Protein AF-A0A2A9PCZ5-F1 (afdb_monomer_lite)

Radius of gyration: 13.7 Å; chains: 1; bounding box: 31×17×38 Å

Sequence (70 aa):
MAEQVSKNYGTNSPWLYLNYAAPTQQPLCGYGADNLAFLKKTAAAYDPDAVFQNLMPAGFKVSRANCSFG

Structure (mmCIF, N/CA/C/O backbone):
data_AF-A0A2A9PCZ5-F1
#
_entry.id   AF-A0A2A9PCZ5-F1
#
loop_
_atom_site.group_PDB
_atom_site.id
_atom_site.type_symbol
_atom_site.label_atom_id
_atom_site.label_alt_id
_atom_site.label_comp_id
_atom_site.label_asym_id
_atom_site.label_entity_id
_atom_site.label_seq_id
_atom_site.pdbx_PDB_ins_code
_atom_site.Cartn_x
_atom_site.Cartn_y
_atom_site.Cartn_z
_atom_site.occupancy
_atom_site.B_iso_or_equiv
_atom_site.auth_seq_id
_atom_site.auth_comp_id
_atom_site.auth_asym_id
_atom_site.auth_atom_id
_atom_site.pdbx_PDB_model_num
ATOM 1 N N . MET A 1 1 ? -3.590 0.054 23.384 1.00 64.31 1 MET A N 1
ATOM 2 C CA . MET A 1 1 ? -4.529 0.579 24.398 1.00 64.31 1 MET A CA 1
ATOM 3 C C . MET A 1 1 ? -5.595 1.482 23.775 1.00 64.31 1 MET A C 1
ATOM 5 O O . MET A 1 1 ? -6.736 1.054 23.752 1.00 64.31 1 MET A O 1
ATOM 9 N N . ALA A 1 2 ? -5.268 2.647 23.192 1.00 72.62 2 ALA A N 1
ATOM 10 C CA . ALA A 1 2 ? -6.273 3.559 22.609 1.00 72.62 2 ALA A CA 1
ATOM 11 C C . ALA A 1 2 ? -7.165 2.921 21.518 1.00 72.62 2 ALA A C 1
ATOM 13 O O . ALA A 1 2 ? -8.383 3.015 21.603 1.00 72.62 2 ALA A O 1
ATOM 14 N N . GLU A 1 3 ? -6.580 2.193 20.559 1.00 73.88 3 GLU A N 1
ATOM 15 C CA . GLU A 1 3 ? -7.339 1.508 19.493 1.00 73.88 3 GLU A CA 1
ATOM 16 C C . GLU A 1 3 ? -8.238 0.372 20.021 1.00 73.88 3 GLU A C 1
ATOM 18 O O . GLU A 1 3 ? -9.301 0.093 19.478 1.00 73.88 3 GLU A O 1
ATOM 23 N N . GLN A 1 4 ? -7.828 -0.300 21.099 1.00 75.69 4 GLN A N 1
ATOM 24 C CA . GLN A 1 4 ? -8.659 -1.331 21.730 1.00 75.69 4 GLN A CA 1
ATOM 25 C C . GLN A 1 4 ? -9.852 -0.700 22.450 1.00 75.69 4 GLN A C 1
ATOM 27 O O . GLN A 1 4 ? -10.962 -1.210 22.358 1.00 75.69 4 GLN A O 1
ATOM 32 N N . VAL A 1 5 ? -9.637 0.434 23.123 1.00 81.56 5 VAL A N 1
ATOM 33 C CA . VAL A 1 5 ? -10.703 1.185 23.795 1.00 81.56 5 VAL A CA 1
ATOM 34 C C . VAL A 1 5 ? -11.725 1.683 22.771 1.00 81.56 5 VAL A C 1
ATOM 36 O O . VAL A 1 5 ? -12.908 1.398 22.923 1.00 81.56 5 VAL A O 1
ATOM 39 N N . SER A 1 6 ? -11.298 2.340 21.689 1.00 77.31 6 SER A N 1
ATOM 40 C CA . SER A 1 6 ? -12.226 2.835 20.658 1.00 77.31 6 SER A CA 1
ATOM 41 C C . SER A 1 6 ? -13.029 1.712 19.994 1.00 77.31 6 SER A C 1
ATOM 43 O O . SER A 1 6 ? -14.222 1.881 19.744 1.00 77.31 6 SER A O 1
ATOM 45 N N . LYS A 1 7 ? -12.412 0.548 19.740 1.00 79.81 7 LYS A N 1
ATOM 46 C CA . LYS A 1 7 ? -13.122 -0.630 19.209 1.00 79.81 7 LYS A CA 1
ATOM 47 C C . LYS A 1 7 ? -14.180 -1.140 20.187 1.00 79.81 7 LYS A C 1
ATOM 49 O O . LYS A 1 7 ? -15.303 -1.391 19.765 1.00 79.81 7 LYS A O 1
ATOM 54 N N . ASN A 1 8 ? -13.857 -1.222 21.479 1.00 86.38 8 ASN A N 1
ATOM 55 C CA . ASN A 1 8 ? -14.792 -1.688 22.509 1.00 86.38 8 ASN A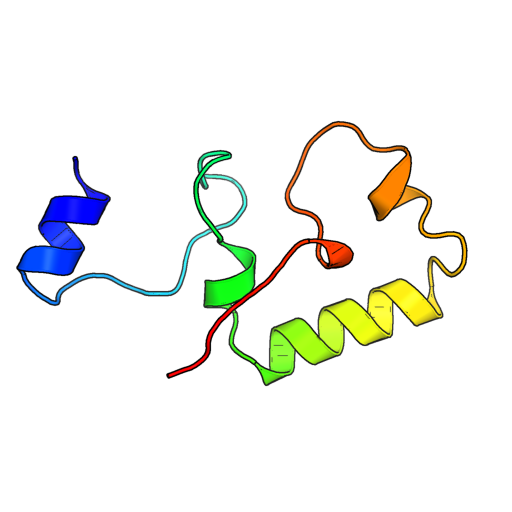 CA 1
ATOM 56 C C . ASN A 1 8 ? -16.010 -0.767 22.672 1.00 86.38 8 ASN A C 1
ATOM 58 O O . ASN A 1 8 ? -17.102 -1.250 22.953 1.00 86.38 8 ASN A O 1
ATOM 62 N N . TYR A 1 9 ? -15.836 0.542 22.480 1.00 85.19 9 TYR A N 1
ATOM 63 C CA . TYR A 1 9 ? -16.922 1.524 22.567 1.00 85.19 9 TYR A CA 1
ATOM 64 C C . TYR A 1 9 ? -17.622 1.792 21.224 1.00 85.19 9 TYR A C 1
ATOM 66 O O . TYR A 1 9 ? -18.500 2.649 21.163 1.00 85.19 9 TYR A O 1
ATOM 74 N N . GLY A 1 10 ? -17.246 1.097 20.143 1.00 80.50 10 GLY A N 1
ATOM 75 C CA . GLY A 1 10 ? -17.838 1.294 18.815 1.00 80.50 10 GLY A CA 1
ATOM 76 C C . GLY A 1 10 ? -17.554 2.667 18.189 1.00 80.50 10 GLY A C 1
ATOM 77 O O . GLY A 1 10 ? -18.182 3.033 17.202 1.00 80.50 10 GLY A O 1
ATOM 78 N N . THR A 1 11 ? -16.609 3.431 18.737 1.00 81.94 11 THR A N 1
ATOM 79 C CA . THR A 1 11 ? -16.222 4.770 18.256 1.00 81.94 11 THR A CA 1
ATOM 80 C C . THR A 1 11 ? -14.979 4.738 17.369 1.00 81.94 11 THR A C 1
ATOM 82 O O . THR A 1 11 ? -14.431 5.778 17.006 1.00 81.94 11 THR A O 1
ATOM 85 N N . ASN A 1 12 ? -14.495 3.542 17.027 1.00 79.50 12 ASN A N 1
ATOM 86 C CA . ASN A 1 12 ? -13.306 3.387 16.209 1.00 79.50 12 ASN A CA 1
ATOM 87 C C . ASN A 1 12 ? -13.565 3.790 14.755 1.00 79.50 12 ASN A C 1
ATOM 89 O O . ASN A 1 12 ? -14.399 3.192 14.079 1.00 79.50 12 ASN A O 1
ATOM 93 N N . SER A 1 13 ? -12.778 4.735 14.249 1.00 79.50 13 SER A N 1
ATOM 94 C CA . SER A 1 13 ? -12.741 5.021 12.817 1.00 79.50 13 SER A CA 1
ATOM 95 C C . SER A 1 13 ? -11.884 3.972 12.095 1.00 79.50 13 SER A C 1
ATOM 97 O O . SER A 1 13 ? -10.769 3.694 12.546 1.00 79.50 13 SER A O 1
ATOM 99 N N . PRO A 1 14 ? -12.351 3.393 10.973 1.00 80.44 14 PRO A N 1
ATOM 100 C CA . PRO A 1 14 ? -11.511 2.551 10.124 1.00 80.44 14 PRO A CA 1
ATOM 101 C C . PRO A 1 14 ? -10.442 3.369 9.387 1.00 80.44 14 PRO A C 1
ATOM 103 O O . PRO A 1 14 ? -9.427 2.816 8.970 1.00 80.44 14 PRO A O 1
ATOM 106 N N . TRP A 1 15 ? -10.648 4.681 9.233 1.00 86.75 15 TRP A N 1
ATOM 107 C CA . TRP A 1 15 ? -9.701 5.570 8.573 1.00 86.75 15 TRP A CA 1
ATOM 108 C C . TRP A 1 15 ? -8.540 5.924 9.506 1.00 86.75 15 TRP A C 1
ATOM 110 O O . TRP A 1 15 ? -8.747 6.421 10.614 1.00 86.75 15 TRP A O 1
ATOM 120 N N . LEU A 1 16 ? -7.313 5.708 9.030 1.00 87.75 16 LEU A N 1
ATOM 121 C CA . LEU A 1 16 ? -6.080 6.038 9.738 1.00 87.75 16 LEU A CA 1
ATOM 122 C C . LEU A 1 16 ? -5.186 6.886 8.839 1.00 87.75 16 LEU A C 1
ATOM 124 O O . LEU A 1 16 ? -4.932 6.543 7.681 1.00 87.75 16 LEU A O 1
ATOM 128 N N . TYR A 1 17 ? -4.652 7.971 9.391 1.00 88.81 17 TYR A N 1
ATOM 129 C CA . TYR A 1 17 ? -3.682 8.782 8.674 1.00 88.81 17 TYR A CA 1
ATOM 130 C C . TYR A 1 17 ? -2.331 8.063 8.622 1.00 88.81 17 TYR A C 1
ATOM 132 O O . TYR A 1 17 ? -1.671 7.868 9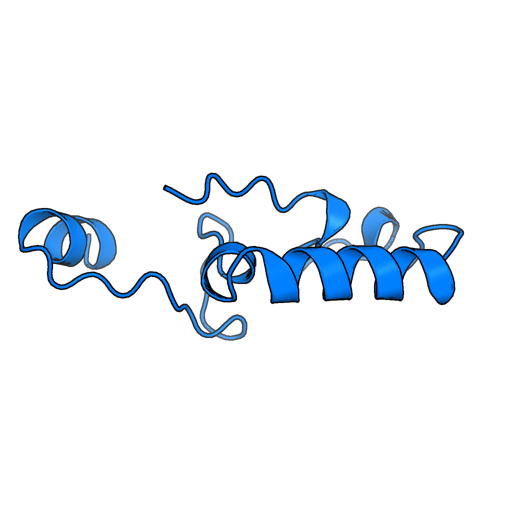.642 1.00 88.81 17 TYR A O 1
ATOM 140 N N . LEU A 1 18 ? -1.922 7.676 7.413 1.00 91.38 18 LEU A N 1
ATOM 141 C CA . LEU A 1 18 ? -0.777 6.798 7.163 1.00 91.38 18 LEU A CA 1
ATOM 142 C C . LEU A 1 18 ? 0.533 7.294 7.795 1.00 91.38 18 LEU A C 1
ATOM 144 O O . LEU A 1 18 ? 1.299 6.482 8.304 1.00 91.38 18 LEU A O 1
ATOM 148 N N . ASN A 1 19 ? 0.764 8.610 7.829 1.00 90.12 19 ASN A N 1
ATOM 149 C CA . ASN A 1 19 ? 1.998 9.191 8.374 1.00 90.12 19 ASN A CA 1
ATOM 150 C C . ASN A 1 19 ? 2.117 9.086 9.905 1.00 90.12 19 ASN A C 1
ATOM 152 O O . ASN A 1 19 ? 3.218 9.222 10.431 1.00 90.12 19 ASN A O 1
ATOM 156 N N . TYR A 1 20 ? 1.014 8.831 10.617 1.00 89.56 20 TYR A N 1
ATOM 157 C CA . TYR A 1 20 ? 1.006 8.608 12.070 1.00 89.56 20 TYR A CA 1
ATOM 158 C C . TYR A 1 20 ? 0.567 7.191 12.454 1.00 89.56 20 TYR A C 1
ATOM 160 O O . TYR A 1 20 ? 0.317 6.918 13.626 1.00 89.56 20 TYR A O 1
ATOM 168 N N . ALA A 1 21 ? 0.472 6.281 11.485 1.00 90.88 21 ALA A N 1
ATOM 169 C CA . ALA A 1 21 ? 0.131 4.896 11.755 1.00 90.88 21 ALA A CA 1
ATOM 170 C C . ALA A 1 21 ? 1.353 4.125 12.273 1.00 90.88 21 ALA A C 1
ATOM 172 O O . ALA A 1 21 ? 2.451 4.207 11.717 1.00 90.88 21 ALA A O 1
ATOM 173 N N . ALA A 1 22 ? 1.153 3.334 13.325 1.00 89.38 22 ALA A N 1
ATOM 174 C CA . ALA A 1 22 ? 2.173 2.419 13.818 1.00 89.38 22 ALA A CA 1
ATOM 175 C C . ALA A 1 22 ? 2.380 1.248 12.833 1.00 89.38 22 ALA A C 1
ATOM 177 O O . ALA A 1 22 ? 1.436 0.865 12.137 1.00 89.38 22 ALA A O 1
ATOM 178 N N . PRO A 1 23 ? 3.563 0.602 12.806 1.00 87.50 23 PRO A N 1
ATOM 179 C CA . PRO A 1 23 ? 3.846 -0.505 11.883 1.00 87.50 23 PRO A CA 1
ATOM 180 C C . PRO A 1 23 ? 2.885 -1.701 11.983 1.00 87.50 23 PRO A C 1
ATOM 182 O O . PRO A 1 23 ? 2.756 -2.466 11.033 1.00 87.50 23 PRO A O 1
ATOM 185 N N . THR A 1 24 ? 2.227 -1.877 13.132 1.00 88.00 24 THR A N 1
ATOM 186 C CA . THR A 1 24 ? 1.253 -2.949 13.389 1.00 88.00 24 THR A CA 1
ATOM 187 C C . THR A 1 24 ? -0.160 -2.625 12.902 1.00 88.00 24 THR A C 1
ATOM 189 O O . THR A 1 24 ? -1.011 -3.513 12.868 1.00 88.00 24 THR A O 1
ATOM 192 N N . GLN A 1 25 ? -0.430 -1.369 12.543 1.00 88.94 25 GLN A N 1
ATOM 193 C CA . GLN A 1 25 ? -1.727 -0.929 12.039 1.00 88.94 25 GLN A CA 1
ATOM 194 C C . GLN A 1 25 ? -1.830 -1.136 10.526 1.00 88.94 25 GLN A C 1
ATOM 196 O O . GLN A 1 25 ? -0.839 -1.350 9.829 1.00 88.94 25 GLN A O 1
ATOM 201 N N . GLN A 1 26 ? -3.051 -1.050 9.999 1.00 90.56 26 GLN A N 1
ATOM 202 C CA . GLN A 1 26 ? -3.329 -1.247 8.575 1.00 90.56 26 GLN A CA 1
ATOM 203 C C . GLN A 1 26 ? -3.982 0.002 7.956 1.00 90.56 26 GLN A C 1
ATOM 205 O O . GLN A 1 26 ? -5.153 -0.036 7.577 1.00 90.56 26 GLN A O 1
ATOM 210 N N . PRO A 1 27 ? -3.257 1.131 7.833 1.00 93.19 27 PRO A N 1
ATOM 211 C CA . PRO A 1 27 ? -3.846 2.391 7.378 1.00 93.19 27 PRO A CA 1
ATOM 212 C C . PRO A 1 27 ? -4.386 2.335 5.948 1.00 93.19 27 PRO A C 1
ATOM 214 O O . PRO A 1 27 ? -5.379 2.985 5.642 1.00 93.19 27 PRO A O 1
ATOM 217 N N . LEU A 1 28 ? -3.789 1.499 5.092 1.00 94.69 28 LEU A N 1
ATOM 218 C CA . LEU A 1 28 ? -4.251 1.292 3.717 1.00 94.69 28 LEU A CA 1
ATOM 219 C C . LEU A 1 28 ? -5.650 0.654 3.645 1.00 94.69 28 LEU A C 1
ATOM 221 O O . LEU A 1 28 ? -6.358 0.871 2.667 1.00 94.69 28 LEU A O 1
ATOM 225 N N . CYS A 1 29 ? -6.074 -0.092 4.672 1.00 92.62 29 CYS A N 1
ATOM 226 C CA . CYS A 1 29 ? -7.426 -0.653 4.727 1.00 92.62 29 CYS A CA 1
ATOM 227 C C . CYS A 1 29 ? -8.486 0.414 5.015 1.00 92.62 29 CYS A C 1
ATOM 229 O O . CYS A 1 29 ? -9.621 0.291 4.559 1.00 92.62 29 CYS A O 1
ATOM 231 N N . GLY A 1 30 ? -8.107 1.494 5.702 1.00 91.38 30 GLY A N 1
ATOM 232 C CA . GLY A 1 30 ? -8.993 2.615 6.001 1.00 91.38 30 GLY A CA 1
ATOM 233 C C . GLY A 1 30 ? -9.420 3.432 4.782 1.00 91.38 30 GLY A C 1
ATOM 234 O O . GLY A 1 30 ? -10.318 4.262 4.891 1.00 91.38 30 GLY A O 1
ATOM 235 N N . TYR A 1 31 ? -8.800 3.210 3.620 1.00 92.38 31 TYR A N 1
ATOM 236 C CA . TYR A 1 31 ? -9.162 3.888 2.373 1.00 92.38 31 TYR A CA 1
ATOM 237 C C . TYR A 1 31 ? -10.360 3.249 1.657 1.00 92.38 31 TYR A C 1
ATOM 239 O O . TYR A 1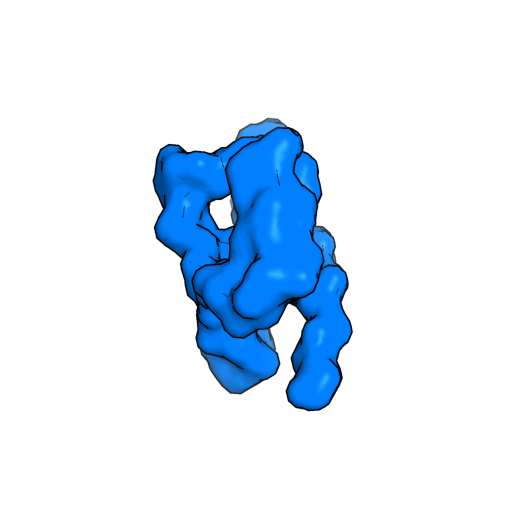 31 ? -10.935 3.884 0.774 1.00 92.38 31 TYR A O 1
ATOM 247 N N . GLY A 1 32 ? -10.754 2.030 2.038 1.00 92.31 32 GLY A N 1
ATOM 248 C CA . GLY A 1 32 ? -11.842 1.284 1.401 1.00 92.31 32 GLY A CA 1
ATOM 249 C C . GLY A 1 32 ? -11.399 0.435 0.203 1.00 92.31 32 GLY A C 1
ATOM 250 O O . GLY A 1 32 ? -10.285 0.577 -0.312 1.00 92.31 32 GLY A O 1
ATOM 251 N N . ALA A 1 33 ? -12.284 -0.472 -0.223 1.00 93.12 33 ALA A N 1
ATOM 252 C CA . ALA A 1 33 ? -11.995 -1.488 -1.237 1.00 93.12 33 ALA A CA 1
ATOM 253 C C . ALA A 1 33 ? -11.596 -0.881 -2.585 1.00 93.12 33 ALA A C 1
ATOM 255 O O . ALA A 1 33 ? -10.554 -1.242 -3.137 1.00 93.12 33 ALA A O 1
ATOM 256 N N . ASP A 1 34 ? -12.375 0.085 -3.069 1.00 95.12 34 ASP A N 1
ATOM 257 C CA . ASP A 1 34 ? -12.184 0.690 -4.389 1.00 95.12 34 ASP A CA 1
ATOM 258 C C . ASP A 1 34 ? -10.863 1.457 -4.481 1.00 95.12 34 ASP A C 1
ATOM 260 O O . ASP A 1 34 ? -10.093 1.284 -5.427 1.00 95.12 34 ASP A O 1
ATOM 264 N N . ASN A 1 35 ? -10.546 2.250 -3.454 1.00 95.62 35 ASN A N 1
ATOM 265 C CA . ASN A 1 35 ? -9.293 2.999 -3.405 1.00 95.62 35 ASN A CA 1
ATOM 266 C C . ASN A 1 35 ? -8.087 2.067 -3.272 1.00 95.62 35 ASN A C 1
ATOM 268 O O . ASN A 1 35 ? -7.067 2.281 -3.930 1.00 95.62 35 ASN A O 1
ATOM 272 N N . LEU A 1 36 ? -8.187 1.005 -2.465 1.00 95.38 36 LEU A N 1
ATOM 273 C CA . LEU A 1 36 ? -7.102 0.034 -2.356 1.00 95.38 36 LEU A CA 1
ATOM 274 C C . LEU A 1 36 ? -6.880 -0.713 -3.680 1.00 95.38 36 LEU A C 1
ATOM 276 O O . LEU A 1 36 ? -5.732 -0.925 -4.078 1.00 95.38 36 LEU A O 1
ATOM 280 N N . ALA A 1 37 ? -7.953 -1.079 -4.383 1.00 96.06 37 ALA A N 1
ATOM 281 C CA . ALA A 1 37 ? -7.872 -1.690 -5.705 1.00 96.06 37 ALA A CA 1
ATOM 282 C C . ALA A 1 37 ? -7.230 -0.737 -6.728 1.00 96.06 37 ALA A C 1
ATOM 284 O O . ALA A 1 37 ? -6.334 -1.144 -7.474 1.00 96.06 37 ALA A O 1
ATOM 285 N N . PHE A 1 38 ? -7.616 0.541 -6.716 1.00 97.62 38 PHE A N 1
ATOM 286 C CA . PHE A 1 38 ? -7.012 1.573 -7.557 1.00 97.62 38 PHE A CA 1
ATOM 287 C C . PHE A 1 38 ? -5.509 1.740 -7.291 1.00 97.62 38 PHE A C 1
ATOM 289 O O . PHE A 1 38 ? -4.718 1.781 -8.238 1.00 97.62 38 PHE A O 1
ATOM 296 N N . LEU A 1 39 ? -5.092 1.772 -6.022 1.00 97.19 39 LEU A N 1
ATOM 297 C CA . LEU A 1 39 ? -3.677 1.859 -5.651 1.00 97.19 39 LEU A CA 1
ATOM 298 C C . LEU A 1 39 ? -2.887 0.630 -6.117 1.00 97.19 39 LEU A C 1
ATOM 300 O O . LEU A 1 39 ? -1.795 0.785 -6.663 1.00 97.19 39 LEU A O 1
ATOM 304 N N . LYS A 1 40 ? -3.440 -0.581 -5.957 1.00 96.31 40 LYS A N 1
ATOM 305 C CA . LYS A 1 40 ? -2.812 -1.821 -6.449 1.00 96.31 40 LYS A CA 1
ATOM 306 C C . LYS A 1 40 ? -2.644 -1.800 -7.972 1.00 96.31 40 LYS A C 1
ATOM 308 O O . LYS A 1 40 ? -1.564 -2.119 -8.465 1.00 96.31 40 LYS A O 1
ATOM 313 N N . LYS A 1 41 ? -3.672 -1.371 -8.714 1.00 97.94 4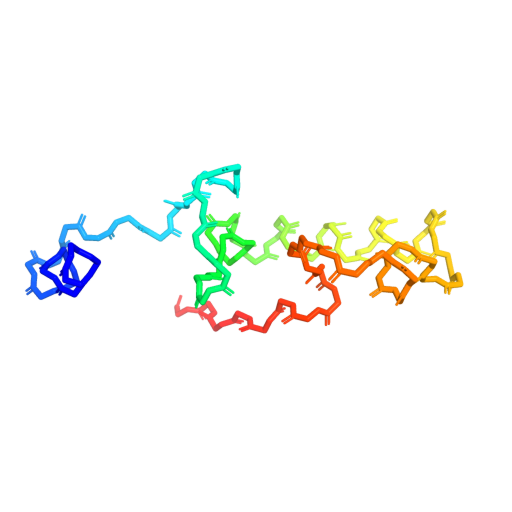1 LYS A N 1
ATOM 314 C CA . LYS A 1 41 ? -3.614 -1.237 -10.180 1.00 97.94 41 LYS A CA 1
ATOM 315 C C . LYS A 1 41 ? -2.582 -0.196 -10.618 1.00 97.94 41 LYS A C 1
ATOM 317 O O . LYS A 1 41 ? -1.805 -0.456 -11.529 1.00 97.94 41 LYS A O 1
ATOM 322 N N . THR A 1 42 ? -2.560 0.958 -9.957 1.00 98.06 42 THR A N 1
ATOM 323 C CA . THR A 1 42 ? -1.595 2.032 -10.231 1.00 98.06 42 THR A CA 1
ATOM 324 C C . THR A 1 42 ? -0.165 1.560 -9.973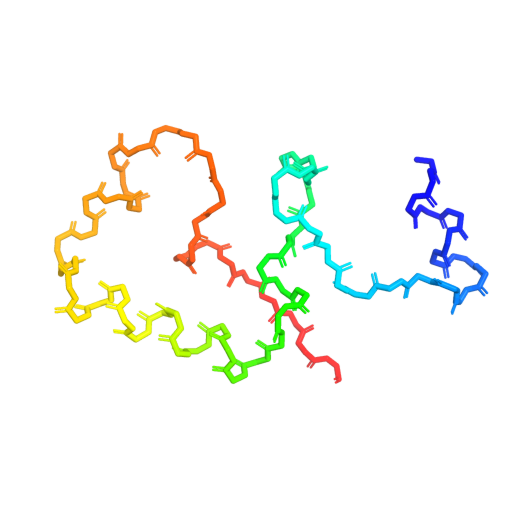 1.00 98.06 42 THR A C 1
ATOM 326 O O . THR A 1 42 ? 0.697 1.748 -10.824 1.00 98.06 42 THR A O 1
ATOM 329 N N . ALA A 1 43 ? 0.089 0.874 -8.854 1.00 97.44 43 ALA A N 1
ATOM 330 C CA . ALA A 1 43 ? 1.409 0.319 -8.566 1.00 97.44 43 ALA A CA 1
ATOM 331 C C . ALA A 1 43 ? 1.870 -0.656 -9.662 1.00 97.44 43 ALA A C 1
ATOM 333 O O . ALA A 1 43 ? 2.985 -0.530 -10.147 1.00 97.44 43 ALA A O 1
ATOM 334 N N . ALA A 1 44 ? 0.996 -1.558 -10.120 1.00 97.00 44 ALA A N 1
ATOM 335 C CA . ALA A 1 44 ? 1.328 -2.490 -11.200 1.00 97.00 44 ALA A CA 1
ATOM 336 C C . ALA A 1 44 ? 1.580 -1.798 -12.554 1.00 97.00 44 ALA A C 1
ATOM 338 O O . ALA A 1 44 ? 2.381 -2.279 -13.348 1.00 97.00 44 ALA A O 1
ATOM 339 N N . ALA A 1 45 ? 0.897 -0.682 -12.828 1.00 98.12 45 ALA A N 1
ATOM 340 C CA . ALA A 1 45 ? 1.043 0.048 -14.085 1.00 98.12 45 ALA A CA 1
ATOM 341 C C . ALA A 1 45 ? 2.357 0.840 -14.175 1.00 98.12 45 ALA A C 1
ATOM 343 O O . ALA A 1 45 ? 2.915 0.963 -15.263 1.00 98.12 45 ALA A O 1
ATOM 344 N N . TYR A 1 46 ? 2.833 1.389 -13.053 1.00 98.06 46 TYR A N 1
ATOM 345 C CA . TYR A 1 46 ? 3.975 2.312 -13.033 1.00 98.06 46 TYR A CA 1
ATOM 346 C C . TYR A 1 46 ? 5.241 1.744 -12.378 1.00 98.06 46 TYR A C 1
ATOM 348 O O . TYR A 1 46 ? 6.323 2.273 -12.612 1.00 98.06 46 TYR A O 1
ATOM 356 N N . ASP A 1 47 ? 5.128 0.678 -11.586 1.00 97.62 47 ASP A N 1
ATOM 357 C CA . ASP A 1 47 ? 6.246 -0.038 -10.959 1.00 97.62 47 ASP A CA 1
ATOM 358 C C . ASP A 1 47 ? 6.104 -1.553 -11.220 1.00 97.62 47 ASP A C 1
ATOM 360 O O . ASP A 1 47 ? 5.838 -2.322 -10.290 1.00 97.62 47 ASP A O 1
ATOM 364 N N . PRO A 1 48 ? 6.218 -2.003 -12.490 1.00 96.56 48 PRO A N 1
ATOM 365 C CA . PRO A 1 48 ? 5.995 -3.403 -12.863 1.00 96.56 48 PRO A CA 1
ATOM 366 C C . PRO A 1 48 ? 6.994 -4.366 -12.204 1.00 96.56 48 PRO A C 1
ATOM 368 O O . PRO A 1 48 ? 6.633 -5.500 -11.893 1.00 96.56 48 PRO A O 1
ATOM 371 N N . ASP A 1 49 ? 8.214 -3.901 -11.922 1.00 97.19 49 ASP A N 1
ATOM 372 C CA . ASP A 1 49 ? 9.250 -4.666 -11.213 1.00 97.19 49 ASP A CA 1
ATOM 373 C C . ASP A 1 49 ? 9.105 -4.590 -9.681 1.00 97.19 49 ASP A C 1
ATOM 375 O O . ASP A 1 49 ? 9.893 -5.176 -8.928 1.00 97.19 49 ASP A O 1
ATOM 379 N N . ALA A 1 50 ? 8.076 -3.883 -9.200 1.00 96.88 50 ALA A N 1
ATOM 380 C CA . ALA A 1 50 ? 7.731 -3.743 -7.794 1.00 96.88 50 ALA A CA 1
ATOM 381 C C . ALA A 1 50 ? 8.907 -3.240 -6.930 1.00 96.88 50 ALA A C 1
ATOM 383 O O . ALA A 1 50 ? 9.058 -3.633 -5.765 1.00 96.88 50 ALA A O 1
ATOM 384 N N . VAL A 1 51 ? 9.736 -2.349 -7.482 1.00 97.12 51 VAL A N 1
ATOM 385 C CA . VAL A 1 51 ? 10.935 -1.780 -6.854 1.00 97.12 51 VAL A CA 1
ATOM 386 C C . VAL A 1 51 ? 10.599 -1.193 -5.485 1.00 97.12 51 VAL A C 1
ATOM 388 O O . VAL A 1 51 ? 11.268 -1.500 -4.495 1.00 97.12 51 VAL A O 1
ATOM 391 N N . PHE A 1 52 ? 9.518 -0.420 -5.371 1.00 95.00 52 PHE A N 1
ATOM 392 C CA . PHE A 1 52 ? 9.136 0.208 -4.100 1.00 95.00 52 PHE A CA 1
ATOM 393 C C . PHE A 1 52 ? 8.430 -0.754 -3.140 1.00 95.00 52 PHE A C 1
ATOM 395 O O . PHE A 1 52 ? 8.409 -0.529 -1.922 1.00 95.00 52 PHE A O 1
ATOM 402 N N . GLN A 1 53 ? 7.858 -1.841 -3.659 1.00 96.06 53 GLN A N 1
ATOM 403 C CA . GLN A 1 53 ? 7.276 -2.886 -2.819 1.00 96.06 53 GLN A CA 1
ATOM 404 C C . GLN A 1 53 ? 8.353 -3.811 -2.232 1.00 96.06 53 GLN A C 1
ATOM 406 O O . GLN A 1 53 ? 8.172 -4.305 -1.115 1.00 96.06 53 GLN A O 1
ATOM 411 N N . ASN A 1 54 ? 9.470 -3.994 -2.946 1.00 95.69 54 ASN A N 1
ATOM 412 C CA . ASN A 1 54 ? 10.514 -4.967 -2.620 1.00 95.69 54 ASN A CA 1
ATOM 413 C C . ASN A 1 54 ? 11.752 -4.341 -1.970 1.00 95.69 54 ASN A C 1
ATOM 415 O O . ASN A 1 54 ? 12.220 -4.842 -0.950 1.00 95.69 54 ASN A O 1
ATOM 419 N N . LEU A 1 55 ? 12.282 -3.257 -2.542 1.00 96.12 55 LEU A N 1
ATOM 420 C CA . LEU A 1 55 ? 13.594 -2.719 -2.163 1.00 96.12 55 LEU A CA 1
ATOM 421 C C . LEU A 1 55 ? 13.523 -1.632 -1.088 1.00 96.12 55 LEU A C 1
ATOM 423 O O . LEU A 1 55 ? 14.518 -1.364 -0.423 1.00 96.12 55 LEU A O 1
ATOM 427 N N . MET A 1 56 ? 12.362 -1.005 -0.886 1.00 94.00 56 MET A N 1
ATOM 428 C CA . MET A 1 56 ? 12.191 -0.001 0.165 1.00 94.00 56 MET A CA 1
ATOM 429 C C . MET A 1 56 ? 11.885 -0.696 1.507 1.00 94.00 56 MET A C 1
ATOM 431 O O . MET A 1 56 ? 10.799 -1.264 1.650 1.00 94.00 56 MET A O 1
ATOM 435 N N . PRO A 1 57 ? 12.781 -0.627 2.511 1.00 87.88 57 PRO A N 1
ATOM 436 C CA . PRO A 1 57 ? 12.685 -1.435 3.731 1.00 87.88 57 PRO A CA 1
ATOM 437 C C . PRO A 1 57 ? 11.553 -1.005 4.674 1.00 87.88 57 PRO A C 1
ATOM 439 O O . PRO A 1 57 ? 11.044 -1.819 5.441 1.00 87.88 57 PRO A O 1
ATOM 442 N N . ALA A 1 58 ? 11.138 0.261 4.610 1.00 86.56 58 ALA A N 1
ATOM 443 C CA . ALA A 1 58 ? 10.117 0.835 5.481 1.00 86.56 58 ALA A CA 1
ATOM 444 C C . ALA A 1 58 ? 8.788 1.101 4.749 1.00 86.56 58 ALA A C 1
ATOM 446 O O . ALA A 1 58 ? 8.671 0.948 3.528 1.00 86.56 58 ALA A O 1
ATOM 447 N N . GLY A 1 59 ? 7.793 1.548 5.517 1.00 89.31 59 GLY A N 1
ATOM 448 C CA . GLY A 1 59 ? 6.500 2.013 5.021 1.00 89.31 59 GLY A CA 1
ATOM 449 C C . GLY A 1 59 ? 5.494 0.902 4.717 1.00 89.31 59 GLY A C 1
ATOM 450 O O . GLY A 1 59 ? 5.827 -0.277 4.588 1.00 89.31 59 GLY A O 1
ATOM 451 N N . PHE A 1 60 ? 4.233 1.304 4.592 1.00 93.94 60 PHE A N 1
ATOM 452 C CA . PHE A 1 60 ? 3.133 0.400 4.276 1.00 93.94 60 PHE A CA 1
ATOM 453 C C . PHE A 1 60 ? 3.157 0.034 2.793 1.00 93.94 60 PHE A C 1
ATOM 455 O O . PHE A 1 60 ? 3.218 0.904 1.924 1.00 93.94 60 PHE A O 1
ATOM 462 N N . LYS A 1 61 ? 3.115 -1.266 2.503 1.00 94.88 61 LYS A N 1
ATOM 463 C CA . LYS A 1 61 ? 3.154 -1.791 1.136 1.00 94.88 61 LYS A CA 1
ATOM 464 C C . LYS A 1 61 ? 1.748 -2.121 0.671 1.00 94.88 61 LYS A C 1
ATOM 466 O O . LYS A 1 61 ? 1.053 -2.903 1.317 1.00 94.88 61 LYS A O 1
ATOM 471 N N . VAL A 1 62 ? 1.353 -1.581 -0.478 1.00 95.19 62 VAL A N 1
ATOM 472 C CA . VAL A 1 62 ? 0.065 -1.904 -1.109 1.00 95.19 62 VAL A CA 1
ATOM 473 C C . VAL A 1 62 ? -0.012 -3.374 -1.518 1.00 95.19 62 VAL A C 1
ATOM 475 O O . VAL A 1 62 ? -1.090 -3.959 -1.439 1.00 95.19 62 VAL A O 1
ATOM 478 N N . SER A 1 63 ? 1.119 -4.010 -1.845 1.00 93.56 63 SER A N 1
ATOM 479 C CA . SER A 1 63 ? 1.178 -5.456 -2.112 1.00 93.56 63 SER A CA 1
ATOM 480 C C . SER A 1 63 ? 0.928 -6.326 -0.874 1.00 93.56 63 SER A C 1
ATOM 482 O O . SER A 1 63 ? 0.508 -7.470 -1.010 1.00 93.56 63 SER A O 1
ATOM 484 N N . ARG A 1 64 ? 1.148 -5.790 0.335 1.00 93.50 64 ARG A N 1
ATOM 485 C CA . ARG A 1 64 ? 0.965 -6.499 1.616 1.00 93.50 64 ARG A CA 1
ATOM 486 C C . ARG A 1 64 ? -0.316 -6.089 2.349 1.00 93.50 64 ARG A C 1
ATOM 488 O O . ARG A 1 64 ? -0.586 -6.585 3.439 1.00 93.50 64 ARG A O 1
ATOM 495 N N . ALA A 1 65 ? -1.099 -5.179 1.770 1.00 92.56 65 ALA A N 1
ATOM 496 C CA . ALA A 1 65 ? -2.375 -4.751 2.321 1.00 92.56 65 ALA A CA 1
ATOM 497 C C . ALA A 1 65 ? -3.446 -5.829 2.072 1.00 92.56 65 ALA A C 1
ATOM 499 O O . ALA A 1 65 ? -4.052 -5.897 0.992 1.00 92.56 65 ALA A O 1
ATOM 500 N N . ASN A 1 66 ? -3.652 -6.665 3.092 1.00 87.50 66 ASN A N 1
ATOM 501 C CA . ASN A 1 66 ? -4.681 -7.700 3.152 1.00 87.50 66 ASN A CA 1
ATOM 502 C C . ASN A 1 66 ? -5.822 -7.218 4.048 1.00 87.50 66 ASN A C 1
ATOM 504 O O . ASN A 1 66 ? -5.780 -7.378 5.264 1.00 87.50 66 ASN A O 1
ATOM 508 N N . CYS A 1 67 ? -6.815 -6.596 3.421 1.00 88.19 67 CYS A N 1
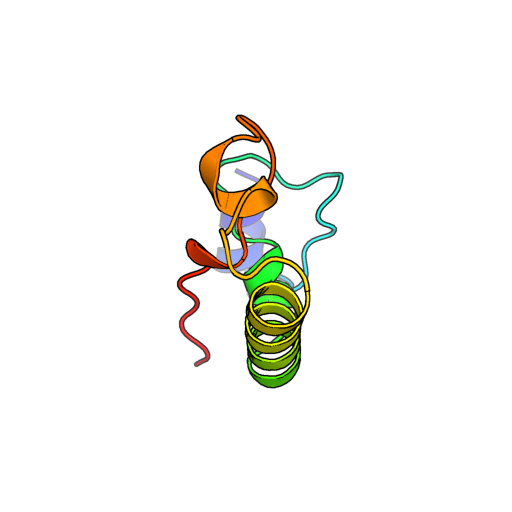ATOM 509 C CA . CYS A 1 67 ? -7.938 -5.966 4.098 1.00 88.19 67 CYS A CA 1
ATOM 510 C C . CYS A 1 67 ? -9.198 -6.808 3.913 1.00 88.19 67 CYS A C 1
ATOM 512 O O . CYS A 1 67 ? -9.529 -7.172 2.784 1.00 88.19 67 CYS A O 1
ATOM 514 N N . SER A 1 68 ? -9.911 -7.070 5.004 1.00 80.81 68 SER A N 1
ATOM 515 C CA . SER A 1 68 ? -11.269 -7.609 4.953 1.00 80.81 68 SER A CA 1
ATOM 516 C C . SER A 1 68 ? -12.240 -6.441 5.017 1.00 80.81 68 SER A C 1
ATOM 518 O O . SER A 1 68 ? -12.322 -5.760 6.039 1.00 80.81 68 SER A O 1
ATOM 520 N N . PHE A 1 69 ? -12.938 -6.186 3.917 1.00 75.25 69 PHE A N 1
ATOM 521 C CA . PHE A 1 69 ? -14.043 -5.236 3.892 1.00 75.25 69 PHE A CA 1
ATOM 522 C C . PHE A 1 69 ? -15.293 -6.012 4.312 1.00 75.25 69 PHE A C 1
ATOM 524 O O . PHE A 1 69 ? -15.658 -6.981 3.647 1.00 75.25 69 PHE A O 1
ATOM 531 N N . GLY A 1 70 ? -15.821 -5.674 5.489 1.00 59.59 70 GLY A N 1
ATOM 532 C CA . GLY A 1 70 ? -17.078 -6.219 6.006 1.00 59.59 70 GLY A CA 1
ATOM 533 C C . GLY A 1 70 ? -18.288 -5.573 5.357 1.00 59.59 70 GLY A C 1
ATOM 534 O O . GLY A 1 70 ? -18.132 -4.452 4.821 1.00 59.59 70 GLY A O 1
#

Organism: Ophiocordyceps unilateralis (NCBI:txid268505)

Secondary structure (DSSP, 8-state):
-HHHHHHHTT---S---GGG--TTS-GGGGG-HHHHHHHHHHHHHH-TT-HHHHT--SS--GGG------

Foldseek 3Di:
DVQVVCVVVVNDQLADDQVPDDPPDQNLLSVDDVVLVVVVVVCCVPPVVCCCQPVPPDGDHSVPRDYDDD

pLDDT: mean 89.41, std 8.21, range [59.59, 98.12]